Protein AF-A0A1Z9WA28-F1 (afdb_monomer_lite)

Radius of gyration: 13.14 Å; chains: 1; bounding box: 28×25×32 Å

Sequence (81 aa):
MGDPISHSKSPQIHSLFAQQTGEDLHYEKLQISVDNFAAEVAGFFGRGGGGLNITVPHKEAAFALADYASPRASLARAANT

Foldseek 3Di:
DEVPCVPDCVQVVVVVVCVVVVHPDHDDDDHDDPVCVLVVVVVCVVVVNDDFFDDPPCFLVVLVNDPDDDPVCVVVSGHGD

Structure (mmCIF, N/CA/C/O backbone):
data_AF-A0A1Z9WA28-F1
#
_entry.id   AF-A0A1Z9WA28-F1
#
loop_
_atom_site.group_PDB
_atom_site.id
_atom_site.type_symbol
_atom_site.label_atom_id
_atom_site.label_alt_id
_atom_site.label_comp_id
_atom_site.label_asym_id
_atom_site.label_entity_id
_atom_site.label_seq_id
_atom_site.pdbx_PDB_ins_code
_atom_site.Cartn_x
_atom_site.Cartn_y
_atom_site.Cartn_z
_atom_site.occupancy
_atom_site.B_iso_or_equiv
_atom_site.auth_seq_id
_atom_site.auth_comp_id
_atom_site.auth_asym_id
_atom_site.auth_atom_id
_atom_site.pdbx_PDB_model_num
ATOM 1 N N . MET A 1 1 ? 3.396 -1.285 3.084 1.00 96.69 1 MET A N 1
ATOM 2 C CA . MET A 1 1 ? 4.400 -2.319 2.764 1.00 96.69 1 MET A CA 1
ATOM 3 C C . MET A 1 1 ? 5.650 -1.659 2.189 1.00 96.69 1 MET A C 1
ATOM 5 O O . MET A 1 1 ? 5.508 -0.703 1.431 1.00 96.69 1 MET A O 1
ATOM 9 N N . GLY A 1 2 ? 6.849 -2.097 2.578 1.00 97.12 2 GLY A N 1
ATOM 10 C CA . GLY A 1 2 ? 8.126 -1.528 2.114 1.00 97.12 2 GLY A CA 1
ATOM 11 C C . GLY A 1 2 ? 9.333 -2.245 2.709 1.00 97.12 2 GLY A C 1
ATOM 12 O O . GLY A 1 2 ? 9.153 -3.111 3.560 1.00 97.12 2 GLY A O 1
ATOM 13 N N . ASP A 1 3 ? 10.538 -1.865 2.296 1.00 96.06 3 ASP A N 1
ATOM 14 C CA . ASP A 1 3 ? 11.786 -2.391 2.857 1.00 96.06 3 ASP A CA 1
ATOM 15 C C . ASP A 1 3 ? 12.953 -1.390 2.675 1.00 96.06 3 ASP A C 1
ATOM 17 O O . ASP A 1 3 ? 13.330 -1.103 1.539 1.00 96.06 3 ASP A O 1
ATOM 21 N N . PRO A 1 4 ? 13.514 -0.799 3.750 1.00 95.75 4 PRO A N 1
ATOM 22 C CA . PRO A 1 4 ? 13.058 -0.880 5.136 1.00 95.75 4 PRO A CA 1
ATOM 23 C C . PRO A 1 4 ? 11.774 -0.064 5.367 1.00 95.75 4 PRO A C 1
ATOM 25 O O . PRO A 1 4 ? 11.520 0.949 4.713 1.00 95.75 4 PRO A O 1
ATOM 28 N N . ILE A 1 5 ? 10.968 -0.464 6.357 1.00 95.88 5 ILE A N 1
ATOM 29 C CA . ILE A 1 5 ? 9.693 0.211 6.691 1.00 95.88 5 ILE A CA 1
ATOM 30 C C . ILE A 1 5 ? 9.632 0.744 8.131 1.00 95.88 5 ILE A C 1
ATOM 32 O O . ILE A 1 5 ? 8.710 1.485 8.486 1.00 95.88 5 ILE A O 1
ATOM 36 N N . SER A 1 6 ? 10.616 0.405 8.968 1.00 95.25 6 SER A N 1
ATOM 37 C CA . SER A 1 6 ? 10.648 0.708 10.408 1.00 95.25 6 SER A CA 1
ATOM 38 C C . SER A 1 6 ? 10.451 2.195 10.729 1.00 95.25 6 SER A C 1
ATOM 40 O O . SER A 1 6 ? 9.750 2.525 11.684 1.00 95.25 6 SER A O 1
ATOM 42 N N . HIS A 1 7 ? 10.963 3.103 9.897 1.00 93.50 7 HIS A N 1
ATOM 43 C CA . HIS A 1 7 ? 10.856 4.555 10.091 1.00 93.50 7 HIS A CA 1
ATOM 44 C C . HIS A 1 7 ? 9.532 5.169 9.614 1.00 93.50 7 HIS A C 1
ATOM 46 O O . HIS A 1 7 ? 9.320 6.372 9.768 1.00 93.50 7 HIS A O 1
ATOM 52 N N . SER A 1 8 ? 8.629 4.378 9.023 1.00 96.38 8 SER A N 1
ATOM 53 C CA . SER A 1 8 ? 7.368 4.909 8.507 1.00 96.38 8 SER A CA 1
ATOM 54 C C . SER A 1 8 ? 6.516 5.517 9.626 1.00 96.38 8 SER A C 1
ATOM 56 O O . SER A 1 8 ? 6.325 4.920 10.687 1.00 96.38 8 SER A O 1
ATOM 58 N N . LYS A 1 9 ? 5.972 6.706 9.366 1.00 97.00 9 LYS A N 1
ATOM 59 C CA . LYS A 1 9 ? 5.017 7.387 10.251 1.00 97.00 9 LYS A CA 1
ATOM 60 C C . LYS A 1 9 ? 3.563 7.034 9.929 1.00 97.00 9 LYS A C 1
ATOM 62 O O . LYS A 1 9 ? 2.672 7.422 10.675 1.00 97.00 9 LYS A O 1
ATOM 67 N N . SER A 1 10 ? 3.313 6.296 8.841 1.00 97.19 10 SER A N 1
ATOM 68 C CA . SER A 1 10 ? 1.958 6.013 8.357 1.00 97.19 10 SER A CA 1
ATOM 69 C C . SER A 1 10 ? 1.052 5.344 9.395 1.00 97.19 10 SER A C 1
ATOM 71 O O . SER A 1 10 ? -0.074 5.810 9.499 1.00 97.19 10 SER A O 1
ATOM 73 N N . PRO A 1 11 ? 1.490 4.351 10.203 1.00 97.50 11 PRO A N 1
ATOM 74 C CA . PRO A 1 11 ? 0.613 3.787 11.233 1.00 97.50 11 PRO A CA 1
ATOM 75 C C . PRO A 1 11 ? 0.130 4.827 12.230 1.00 97.50 11 PRO A C 1
ATOM 77 O O . PRO A 1 11 ? -1.064 4.945 12.445 1.00 97.50 11 PRO A O 1
ATOM 80 N N . GLN A 1 12 ? 1.036 5.652 12.761 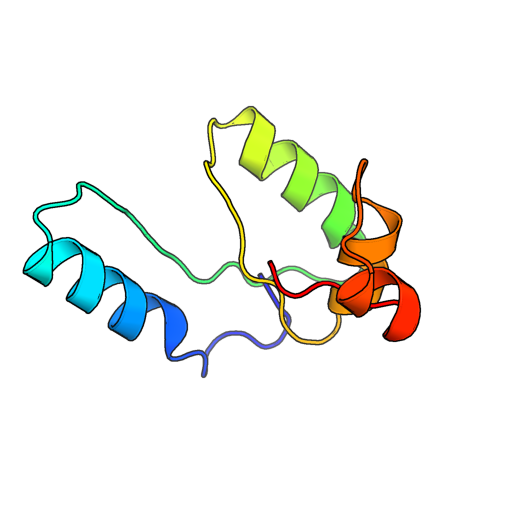1.00 97.88 12 GLN A N 1
ATOM 81 C CA . GLN A 1 12 ? 0.656 6.698 13.706 1.00 97.88 12 GLN A CA 1
ATOM 82 C C . GLN A 1 12 ? -0.344 7.678 13.079 1.00 97.88 12 GLN A C 1
ATOM 84 O O . GLN A 1 12 ? -1.331 8.030 13.711 1.00 97.88 12 GLN A O 1
ATOM 89 N N . ILE A 1 13 ? -0.101 8.106 11.837 1.00 98.12 13 ILE A N 1
ATOM 90 C CA . ILE A 1 13 ? -0.979 9.043 11.125 1.00 98.12 13 ILE A CA 1
ATOM 91 C C . ILE A 1 13 ? -2.370 8.431 10.902 1.00 98.12 13 ILE A C 1
ATOM 93 O O . ILE A 1 13 ? -3.369 9.061 11.235 1.00 98.12 13 ILE A O 1
ATOM 97 N N . HIS A 1 14 ? -2.445 7.205 10.379 1.00 98.12 14 HIS A N 1
ATOM 98 C CA . HIS A 1 14 ? -3.719 6.543 10.079 1.00 98.12 14 HIS A CA 1
ATOM 99 C C . HIS A 1 14 ? -4.491 6.151 11.338 1.00 98.12 14 HIS A C 1
ATOM 101 O O . HIS A 1 14 ? -5.707 6.297 11.355 1.00 98.12 14 HIS A O 1
ATOM 107 N N . SER A 1 15 ? -3.812 5.748 12.415 1.00 97.44 15 SER A N 1
ATOM 108 C CA . SER A 1 15 ? -4.465 5.510 13.708 1.00 97.44 15 SER A CA 1
ATOM 109 C C . SER A 1 15 ? -5.043 6.796 14.305 1.00 97.44 15 SER A C 1
ATOM 111 O O . SER A 1 15 ? -6.137 6.768 14.861 1.00 97.44 15 SER A O 1
ATOM 113 N N . LEU A 1 16 ? -4.352 7.936 14.164 1.00 98.19 16 LEU A N 1
ATOM 114 C CA . LEU A 1 16 ? -4.893 9.230 14.593 1.00 98.19 16 LEU A CA 1
ATOM 115 C C . LEU A 1 16 ? -6.118 9.630 13.765 1.00 98.19 16 LEU A C 1
ATOM 117 O O . LEU A 1 16 ? -7.091 10.112 14.339 1.00 98.19 16 LEU A O 1
ATOM 121 N N . PHE A 1 17 ? -6.105 9.403 12.448 1.00 98.31 17 PHE A N 1
ATOM 122 C CA . PHE A 1 17 ? -7.284 9.636 11.611 1.00 98.31 17 PHE A CA 1
ATOM 123 C C . PHE A 1 17 ? -8.453 8.752 12.027 1.00 98.31 17 PHE A C 1
ATOM 125 O O . PHE A 1 17 ? -9.525 9.285 12.284 1.00 98.31 17 PHE A O 1
ATOM 132 N N . ALA A 1 18 ? -8.225 7.447 12.189 1.00 97.81 18 ALA A N 1
ATOM 133 C CA . ALA A 1 18 ? -9.243 6.498 12.629 1.00 97.81 18 ALA A CA 1
ATOM 134 C C . ALA A 1 18 ? -9.901 6.936 13.946 1.00 97.81 18 ALA A C 1
ATOM 136 O O . ALA A 1 18 ? -11.124 6.998 14.053 1.00 97.81 18 ALA A O 1
ATOM 137 N N . GLN A 1 19 ? -9.088 7.357 14.920 1.00 97.69 19 GLN A N 1
ATOM 138 C CA . GLN A 1 19 ? -9.580 7.883 16.191 1.00 97.69 19 GLN A CA 1
ATOM 139 C C . GLN A 1 19 ? -10.400 9.171 16.020 1.00 97.69 19 GLN A C 1
ATOM 141 O O . GLN A 1 19 ? -11.422 9.338 16.682 1.00 97.69 19 GLN A O 1
ATOM 146 N N . GLN A 1 20 ? -9.956 10.095 15.165 1.00 98.38 20 GLN A N 1
ATOM 147 C CA . GLN A 1 20 ? -10.639 11.371 14.932 1.00 98.38 20 GLN A CA 1
ATOM 148 C C . GLN A 1 20 ? -11.974 11.206 14.205 1.00 98.38 20 GLN A C 1
ATOM 150 O O . GLN A 1 20 ? -12.891 11.991 14.443 1.00 98.38 20 GLN A O 1
ATOM 155 N N . THR A 1 21 ? -12.082 10.217 13.321 1.00 98.12 21 THR A N 1
ATOM 156 C CA . THR A 1 21 ? -13.278 9.984 12.504 1.00 98.12 21 THR A CA 1
ATOM 157 C C . THR A 1 21 ? -14.198 8.907 13.074 1.00 98.12 21 THR A C 1
ATOM 159 O O . THR A 1 21 ? -15.309 8.754 12.580 1.00 98.12 21 THR A O 1
ATOM 162 N N . GLY A 1 22 ? -13.777 8.191 14.124 1.00 97.62 22 GLY A N 1
ATOM 163 C CA . GLY A 1 22 ? -14.538 7.082 14.707 1.00 97.62 22 GLY A CA 1
ATOM 164 C C . GLY A 1 22 ? -14.545 5.824 13.835 1.00 97.62 22 GLY A C 1
ATOM 165 O O . GLY A 1 22 ? -15.453 5.008 13.958 1.00 97.62 22 GLY A O 1
ATOM 166 N N . GLU A 1 23 ? -13.557 5.682 12.951 1.00 97.75 23 GLU A N 1
ATOM 167 C CA . GLU A 1 23 ? -13.428 4.534 12.053 1.00 97.75 23 GLU A CA 1
ATOM 168 C C . GLU A 1 23 ? -12.698 3.387 12.756 1.00 97.75 23 GLU A C 1
ATOM 170 O O . GLU A 1 23 ? -11.658 3.591 13.389 1.00 97.75 23 GLU A O 1
ATOM 175 N N . ASP A 1 24 ? -13.209 2.167 12.602 1.00 96.06 24 ASP A N 1
ATOM 176 C CA . ASP A 1 24 ? -12.537 0.954 13.068 1.00 96.06 24 ASP A CA 1
ATOM 177 C C . ASP A 1 24 ? -11.503 0.505 12.024 1.00 96.06 24 ASP A C 1
ATOM 179 O O . ASP A 1 24 ? -11.773 -0.308 11.138 1.00 96.06 24 ASP A O 1
ATOM 183 N N . LEU A 1 25 ? -10.320 1.124 12.077 1.00 95.69 25 LEU A N 1
ATOM 184 C CA . LEU A 1 25 ? -9.220 0.890 11.143 1.00 95.69 25 LEU A CA 1
ATOM 185 C C . LEU A 1 25 ? -7.955 0.460 11.883 1.00 95.69 25 LEU A C 1
ATOM 187 O O . LEU A 1 25 ? -7.359 1.220 12.650 1.00 95.69 25 LEU A O 1
ATOM 191 N N . HIS A 1 26 ? -7.463 -0.724 11.528 1.00 95.19 26 HIS A N 1
ATOM 192 C CA . HIS A 1 26 ? -6.138 -1.190 11.917 1.00 95.19 26 HIS A CA 1
ATOM 193 C C . HIS A 1 26 ? -5.131 -0.949 10.790 1.00 95.19 26 HIS A C 1
ATOM 195 O O . HIS A 1 26 ? -5.310 -1.4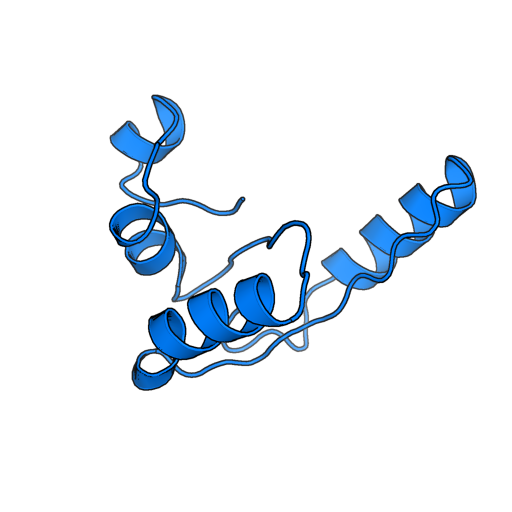31 9.672 1.00 95.19 26 HIS A O 1
ATOM 201 N N . TYR A 1 27 ? -4.054 -0.212 11.074 1.00 97.56 27 TYR A N 1
ATOM 202 C CA . TYR A 1 27 ? -3.032 0.128 10.084 1.00 97.56 27 TYR A CA 1
ATOM 203 C C . TYR A 1 27 ? -1.631 -0.234 10.588 1.00 97.56 27 TYR A C 1
ATOM 205 O O . TYR A 1 27 ? -1.137 0.351 11.550 1.00 97.56 27 TYR A O 1
ATOM 213 N N . GLU A 1 28 ? -0.931 -1.123 9.876 1.00 96.62 28 GLU A N 1
ATOM 214 C CA . GLU A 1 28 ? 0.387 -1.634 10.278 1.00 96.62 28 GLU A CA 1
ATOM 215 C C . GLU A 1 28 ? 1.491 -1.458 9.229 1.00 96.62 28 GLU A C 1
ATOM 217 O O . GLU A 1 28 ? 1.269 -1.187 8.045 1.00 96.62 28 GLU A O 1
ATOM 222 N N . LYS A 1 29 ? 2.737 -1.624 9.687 1.00 97.38 29 LYS A N 1
ATOM 223 C CA . LYS A 1 29 ? 3.909 -1.754 8.816 1.00 97.38 29 LYS A CA 1
ATOM 224 C C . LYS A 1 29 ? 4.083 -3.219 8.447 1.00 97.38 29 LYS A C 1
ATOM 226 O O . LYS A 1 29 ? 4.178 -4.062 9.326 1.00 97.38 29 LYS A O 1
ATOM 231 N N . LEU A 1 30 ? 4.244 -3.479 7.156 1.00 97.00 30 LEU A N 1
ATOM 232 C CA . LEU A 1 30 ? 4.633 -4.787 6.635 1.00 97.00 30 LEU A CA 1
ATOM 233 C C . LEU A 1 30 ? 5.989 -4.641 5.946 1.00 97.00 30 LEU A C 1
ATOM 235 O O . LEU A 1 30 ? 6.082 -3.909 4.951 1.00 97.00 30 LEU A O 1
ATOM 239 N N . GLN A 1 31 ? 7.023 -5.271 6.512 1.00 97.62 31 GLN A N 1
ATOM 240 C CA . GLN A 1 31 ? 8.354 -5.330 5.908 1.00 97.62 31 GLN A CA 1
ATOM 241 C C . GLN A 1 31 ? 8.462 -6.581 5.051 1.00 97.62 31 GLN A C 1
ATOM 243 O O . GLN A 1 31 ? 8.410 -7.681 5.590 1.00 97.62 31 GLN A O 1
ATOM 248 N N . ILE A 1 32 ? 8.601 -6.412 3.741 1.00 96.94 32 ILE A N 1
ATOM 249 C CA . ILE A 1 32 ? 8.569 -7.516 2.777 1.00 96.94 32 ILE A CA 1
ATOM 250 C C . ILE A 1 32 ? 9.718 -7.330 1.792 1.00 96.94 32 ILE A C 1
ATOM 252 O O . ILE A 1 32 ? 9.897 -6.225 1.283 1.00 96.94 32 ILE A O 1
ATOM 256 N N . SER A 1 33 ? 10.476 -8.389 1.515 1.00 96.12 33 SER A N 1
ATOM 257 C CA . SER A 1 33 ? 11.528 -8.372 0.493 1.00 96.12 33 SER A CA 1
ATOM 258 C C . SER A 1 33 ? 10.938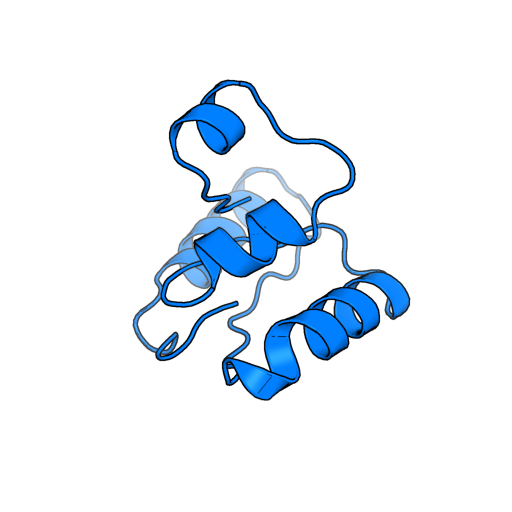 -8.254 -0.917 1.00 96.12 33 SER A C 1
ATOM 260 O O . SER A 1 33 ? 9.771 -8.571 -1.146 1.00 96.12 33 SER A O 1
ATOM 262 N N . VAL A 1 34 ? 11.748 -7.829 -1.890 1.00 93.75 34 VAL A N 1
ATOM 263 C CA . VAL A 1 34 ? 11.315 -7.694 -3.296 1.00 93.75 34 VAL A CA 1
ATOM 264 C C . VAL A 1 34 ? 10.751 -9.009 -3.845 1.00 93.75 34 VAL A C 1
ATOM 266 O O . VAL A 1 34 ? 9.689 -9.004 -4.463 1.00 93.75 34 VAL A O 1
ATOM 269 N N . ASP A 1 35 ? 11.399 -10.133 -3.537 1.00 96.12 35 ASP A N 1
ATOM 270 C CA . ASP A 1 35 ? 11.025 -11.455 -4.060 1.00 96.12 35 ASP A CA 1
ATOM 271 C C . ASP A 1 35 ? 9.649 -11.937 -3.575 1.00 96.12 35 ASP A C 1
ATOM 273 O O . ASP A 1 35 ? 8.969 -12.689 -4.269 1.00 96.12 35 ASP A O 1
ATOM 277 N N . ASN A 1 36 ? 9.215 -11.483 -2.397 1.00 96.81 36 ASN A N 1
ATOM 278 C CA . ASN A 1 36 ? 7.963 -11.919 -1.777 1.00 96.81 36 ASN A CA 1
ATOM 279 C C . ASN A 1 36 ? 6.808 -10.933 -1.988 1.00 96.81 36 ASN A C 1
ATOM 281 O O . ASN A 1 36 ? 5.685 -11.210 -1.571 1.00 96.81 36 ASN A O 1
ATOM 285 N N . PHE A 1 37 ? 7.052 -9.787 -2.633 1.00 97.56 37 PHE A N 1
ATOM 286 C CA . PHE A 1 37 ? 6.089 -8.689 -2.692 1.00 97.56 37 PHE A CA 1
ATOM 287 C C . PHE A 1 37 ? 4.728 -9.106 -3.270 1.00 97.56 37 PHE A C 1
ATOM 289 O O . PHE A 1 37 ? 3.698 -8.891 -2.635 1.00 97.56 37 PHE A O 1
ATOM 296 N N . ALA A 1 38 ? 4.707 -9.742 -4.445 1.00 97.50 38 ALA A N 1
ATOM 297 C CA . ALA A 1 38 ? 3.455 -10.114 -5.109 1.00 97.50 38 ALA A CA 1
ATOM 298 C C . ALA A 1 38 ? 2.648 -11.153 -4.310 1.00 97.50 38 ALA A C 1
ATOM 300 O O . ALA A 1 38 ? 1.432 -11.019 -4.168 1.00 97.50 38 ALA A O 1
ATOM 301 N N . ALA A 1 39 ? 3.328 -12.158 -3.748 1.00 98.00 39 ALA A N 1
ATOM 302 C CA . ALA A 1 39 ? 2.697 -13.183 -2.921 1.00 98.00 39 ALA A CA 1
ATOM 303 C C . ALA A 1 39 ? 2.089 -12.579 -1.646 1.00 98.00 39 ALA A C 1
ATOM 305 O O . ALA A 1 39 ? 0.967 -12.918 -1.273 1.00 98.00 39 ALA A O 1
ATOM 306 N N . GLU A 1 40 ? 2.788 -11.636 -1.014 1.00 98.06 40 GLU A N 1
ATOM 307 C CA . GLU A 1 40 ? 2.306 -10.955 0.187 1.00 98.06 40 GLU A CA 1
ATOM 308 C C . GLU A 1 40 ? 1.149 -9.997 -0.093 1.00 98.06 40 GLU A C 1
ATOM 310 O O . GLU A 1 40 ? 0.222 -9.920 0.712 1.00 98.06 40 GLU A O 1
ATOM 315 N N . VAL A 1 41 ? 1.139 -9.306 -1.239 1.00 98.12 41 VAL A N 1
ATOM 316 C CA . VAL A 1 41 ? -0.021 -8.500 -1.650 1.00 98.12 41 VAL A CA 1
ATOM 317 C C . VAL A 1 41 ? -1.247 -9.393 -1.851 1.00 98.12 41 VAL A C 1
ATOM 319 O O . VAL A 1 41 ? -2.303 -9.114 -1.283 1.00 98.12 41 VAL A O 1
ATOM 322 N N . ALA A 1 42 ? -1.106 -10.502 -2.583 1.00 97.88 42 ALA A N 1
ATOM 323 C CA . ALA A 1 42 ? -2.195 -11.458 -2.775 1.00 97.88 42 ALA A CA 1
ATOM 324 C C . ALA A 1 42 ? -2.676 -12.051 -1.438 1.00 97.88 42 ALA A C 1
ATOM 326 O O . ALA A 1 42 ? -3.877 -12.107 -1.173 1.00 97.88 42 ALA A O 1
ATOM 327 N N . GLY A 1 43 ? -1.747 -12.434 -0.558 1.00 98.12 43 GLY A N 1
ATOM 328 C CA . GLY A 1 43 ? -2.054 -12.953 0.772 1.00 98.12 43 GLY A CA 1
ATOM 329 C C . GLY A 1 43 ? -2.745 -11.927 1.673 1.00 98.12 43 GLY A C 1
ATOM 330 O O . GLY A 1 43 ? -3.667 -12.283 2.402 1.00 98.12 43 GLY A O 1
ATOM 331 N N . PHE A 1 44 ? -2.343 -10.656 1.619 1.00 97.88 44 PHE A N 1
ATOM 332 C CA . PHE A 1 44 ? -2.971 -9.572 2.376 1.00 97.88 44 PHE A CA 1
ATOM 333 C C . PHE A 1 44 ? -4.445 -9.399 1.997 1.00 97.88 44 PHE A C 1
ATOM 335 O O . PHE A 1 44 ? -5.309 -9.409 2.876 1.00 97.88 44 PHE A O 1
ATOM 342 N N . PHE A 1 45 ? -4.745 -9.309 0.698 1.00 97.56 45 PHE A N 1
ATOM 343 C CA . PHE A 1 45 ? -6.125 -9.201 0.224 1.00 97.56 45 PHE A CA 1
ATOM 344 C C . PHE A 1 45 ? -6.920 -10.492 0.465 1.00 97.56 45 PHE A C 1
ATOM 346 O O . PHE A 1 45 ? -8.076 -10.428 0.877 1.00 97.56 45 PHE A O 1
ATOM 353 N N . GLY A 1 46 ? -6.294 -11.666 0.327 1.00 98.06 46 GLY A N 1
ATOM 354 C CA . GLY A 1 46 ? -6.918 -12.958 0.637 1.00 98.06 46 GLY A CA 1
ATOM 355 C C . GLY A 1 46 ? -7.322 -13.127 2.109 1.00 98.06 46 GLY A C 1
ATOM 356 O O . GLY A 1 46 ? -8.251 -13.873 2.405 1.00 98.06 46 GLY A O 1
ATOM 357 N N . ARG A 1 47 ? -6.673 -12.406 3.034 1.00 97.25 47 ARG A N 1
ATOM 358 C CA . ARG A 1 47 ? -7.048 -12.340 4.460 1.00 97.25 47 ARG A CA 1
ATOM 359 C C . ARG A 1 47 ? -8.085 -11.252 4.779 1.00 97.25 47 ARG A C 1
ATOM 361 O O . ARG A 1 47 ? -8.384 -11.042 5.950 1.00 97.25 47 ARG A O 1
ATOM 368 N N . GLY A 1 48 ? -8.625 -10.563 3.771 1.00 97.00 48 GLY A N 1
ATOM 369 C CA . GLY A 1 48 ? -9.628 -9.506 3.944 1.00 97.00 48 GLY A CA 1
ATOM 370 C C . GLY A 1 48 ? -9.055 -8.101 4.153 1.00 97.00 48 GLY A C 1
ATOM 371 O O . GLY A 1 48 ? -9.766 -7.222 4.631 1.00 97.00 48 GLY A O 1
ATOM 372 N N . GLY A 1 49 ? -7.782 -7.864 3.820 1.00 97.00 49 GLY A N 1
ATOM 373 C CA . GLY A 1 49 ? -7.191 -6.528 3.890 1.00 97.00 49 GLY A CA 1
ATOM 374 C C . GLY A 1 49 ? -7.878 -5.532 2.943 1.00 97.00 49 GLY A C 1
ATOM 375 O O . GLY A 1 49 ? -8.102 -5.839 1.777 1.00 97.00 49 GLY A O 1
ATOM 376 N N . GLY A 1 50 ? -8.202 -4.330 3.432 1.00 95.94 50 GLY A N 1
ATOM 377 C CA . GLY A 1 50 ? -8.979 -3.331 2.676 1.00 95.94 50 GLY A CA 1
ATOM 378 C C . GLY A 1 50 ? -8.167 -2.387 1.778 1.00 95.94 50 GLY A C 1
ATOM 379 O O . GLY A 1 50 ? -8.737 -1.725 0.915 1.00 95.94 50 GLY A O 1
ATOM 380 N N . GLY A 1 51 ? -6.847 -2.300 1.963 1.00 97.12 51 GLY A N 1
ATOM 381 C CA . GLY A 1 51 ? -5.972 -1.433 1.166 1.00 97.12 51 GLY A CA 1
ATOM 382 C C . GLY A 1 51 ? -4.547 -1.354 1.713 1.00 97.12 51 GLY A C 1
ATOM 383 O O . GLY A 1 51 ? -4.287 -1.719 2.860 1.00 97.12 51 GLY A O 1
ATOM 384 N N . LEU A 1 52 ? -3.606 -0.879 0.893 1.00 97.75 52 LEU A N 1
ATOM 385 C CA . LEU A 1 52 ? -2.184 -0.803 1.234 1.00 97.75 52 LEU A CA 1
ATOM 386 C C . LEU A 1 52 ? -1.586 0.520 0.762 1.00 97.75 52 LEU A C 1
ATOM 388 O O . LEU A 1 52 ? -1.715 0.860 -0.404 1.00 97.75 52 LEU A O 1
ATOM 392 N N . ASN A 1 53 ? -0.809 1.200 1.614 1.00 98.25 53 ASN A N 1
ATOM 393 C CA . ASN A 1 53 ? 0.200 2.119 1.081 1.00 98.25 53 ASN A CA 1
ATOM 394 C C . ASN A 1 53 ? 1.512 1.384 0.820 1.00 98.25 53 ASN A C 1
ATOM 396 O O . ASN A 1 53 ? 1.996 0.607 1.658 1.00 98.25 53 ASN A O 1
ATOM 400 N N . ILE A 1 54 ? 2.122 1.702 -0.315 1.00 98.19 54 ILE A N 1
ATOM 401 C CA . ILE A 1 54 ? 3.365 1.107 -0.796 1.00 98.19 54 ILE A CA 1
ATOM 402 C C . ILE A 1 54 ? 4.478 2.160 -0.800 1.00 98.19 54 ILE A C 1
ATOM 404 O O . ILE A 1 54 ? 4.312 3.287 -1.273 1.00 98.19 54 ILE A O 1
ATOM 408 N N . THR A 1 55 ? 5.637 1.800 -0.254 1.00 97.38 55 THR A N 1
ATOM 409 C CA . THR A 1 55 ? 6.846 2.634 -0.286 1.00 97.38 55 THR A CA 1
ATOM 410 C C . THR A 1 55 ? 8.008 1.874 -0.921 1.00 97.38 55 THR A C 1
ATOM 412 O O . THR A 1 55 ? 7.828 0.762 -1.412 1.00 97.38 55 THR A O 1
ATOM 415 N N . VAL A 1 56 ? 9.185 2.500 -0.971 1.00 95.69 56 VAL A N 1
ATOM 416 C CA . VAL A 1 56 ? 10.398 1.897 -1.532 1.00 95.69 56 VAL A CA 1
ATOM 417 C C . VAL A 1 56 ? 10.657 0.488 -0.964 1.00 95.69 56 VAL A C 1
ATOM 419 O O . VAL A 1 56 ? 10.382 0.253 0.218 1.00 95.69 56 VAL A O 1
ATOM 422 N N . PRO A 1 57 ? 11.159 -0.444 -1.794 1.00 97.25 57 PRO A N 1
ATOM 423 C CA . PRO A 1 57 ? 11.398 -0.321 -3.240 1.00 97.25 57 PRO A CA 1
ATOM 424 C C . PRO A 1 57 ? 10.176 -0.696 -4.113 1.00 97.25 57 PRO A C 1
ATOM 426 O O . PRO A 1 57 ? 10.281 -0.748 -5.331 1.00 97.25 57 PRO A O 1
ATOM 429 N N . HIS A 1 58 ? 8.999 -0.935 -3.532 1.00 98.00 58 HIS A N 1
ATOM 430 C CA . HIS A 1 58 ? 7.945 -1.742 -4.173 1.00 98.00 58 HIS A CA 1
ATOM 431 C C . HIS A 1 58 ? 6.956 -0.997 -5.076 1.00 98.00 58 HIS A C 1
ATOM 433 O O . HIS A 1 58 ? 6.011 -1.601 -5.578 1.00 98.00 58 HIS A O 1
ATOM 439 N N . LYS A 1 59 ? 7.109 0.314 -5.285 1.00 98.31 59 LYS A N 1
ATOM 440 C CA . LYS A 1 59 ? 6.074 1.114 -5.969 1.00 98.31 59 LYS A CA 1
ATOM 441 C C . LYS A 1 59 ? 5.863 0.726 -7.435 1.00 98.31 59 LYS A C 1
ATOM 443 O O . LYS A 1 59 ? 4.735 0.770 -7.919 1.00 98.31 59 LYS A O 1
ATOM 448 N N . GLU A 1 60 ? 6.929 0.355 -8.138 1.00 98.19 60 GLU A N 1
ATOM 449 C CA . GLU A 1 60 ? 6.846 -0.097 -9.535 1.00 98.19 60 GLU A CA 1
ATOM 450 C C . GLU A 1 60 ? 6.194 -1.480 -9.628 1.00 98.19 60 GLU A C 1
ATOM 452 O O . GLU A 1 60 ? 5.320 -1.700 -10.464 1.00 98.19 60 GLU A O 1
ATOM 457 N N . ALA A 1 61 ? 6.549 -2.388 -8.712 1.00 98.00 61 ALA A N 1
ATOM 458 C CA . ALA A 1 61 ? 5.932 -3.707 -8.614 1.00 98.00 61 ALA A CA 1
ATOM 459 C C . ALA A 1 61 ? 4.436 -3.609 -8.273 1.00 98.00 61 ALA A C 1
ATOM 461 O O . ALA A 1 61 ? 3.624 -4.310 -8.869 1.00 98.00 61 ALA A O 1
ATOM 462 N N . ALA A 1 62 ? 4.053 -2.696 -7.374 1.00 98.25 62 ALA A N 1
ATOM 463 C CA . ALA A 1 62 ? 2.651 -2.421 -7.064 1.00 98.25 62 ALA A CA 1
ATOM 464 C C . ALA A 1 62 ? 1.882 -1.914 -8.286 1.00 98.25 62 ALA A C 1
ATOM 466 O O . ALA A 1 62 ? 0.774 -2.367 -8.547 1.00 98.25 62 ALA A O 1
ATOM 467 N N . PHE A 1 63 ? 2.486 -1.009 -9.059 1.00 98.44 63 PHE A N 1
ATOM 468 C CA . PHE A 1 63 ? 1.893 -0.529 -10.301 1.00 98.44 63 PHE A CA 1
ATOM 469 C C . PHE A 1 63 ? 1.716 -1.654 -11.330 1.00 98.44 63 PHE A C 1
ATOM 471 O O . PHE A 1 63 ? 0.673 -1.727 -11.969 1.00 98.44 63 PHE A O 1
ATOM 478 N N . ALA A 1 64 ? 2.706 -2.538 -11.479 1.00 97.94 64 ALA A N 1
ATOM 479 C CA . ALA A 1 64 ? 2.627 -3.670 -12.401 1.00 97.94 64 ALA A CA 1
ATOM 480 C C . ALA A 1 64 ? 1.585 -4.725 -11.984 1.00 97.94 64 ALA A C 1
ATOM 482 O O . ALA A 1 64 ? 1.064 -5.428 -12.845 1.00 97.94 64 ALA A O 1
ATOM 483 N N . LEU A 1 65 ? 1.298 -4.837 -10.684 1.00 97.38 65 LEU A N 1
ATOM 484 C CA . LEU A 1 65 ? 0.332 -5.784 -10.124 1.00 97.38 65 LEU A CA 1
ATOM 485 C C . LEU A 1 65 ? -1.116 -5.266 -10.156 1.00 97.38 65 LEU A C 1
ATOM 487 O O . LEU A 1 65 ? -2.043 -6.059 -10.037 1.00 97.38 65 LEU A O 1
ATOM 491 N N . ALA A 1 66 ? -1.322 -3.954 -10.273 1.00 97.38 66 ALA A N 1
ATOM 492 C CA . ALA A 1 66 ? -2.647 -3.354 -10.189 1.00 97.38 66 ALA A CA 1
ATOM 493 C C . ALA A 1 66 ? -3.500 -3.650 -11.435 1.00 97.38 66 ALA A C 1
ATOM 495 O O . ALA A 1 66 ? -3.075 -3.389 -12.559 1.00 97.38 66 ALA A O 1
ATOM 496 N N . ASP A 1 67 ? -4.746 -4.089 -11.229 1.00 97.31 67 ASP A N 1
ATOM 497 C CA . ASP A 1 67 ? -5.721 -4.278 -12.317 1.00 97.31 67 ASP A CA 1
ATOM 498 C C . ASP A 1 67 ? -6.089 -2.953 -13.004 1.00 97.31 67 ASP A C 1
ATOM 500 O O . ASP A 1 67 ? -6.369 -2.900 -14.202 1.00 97.31 67 ASP A O 1
ATOM 504 N N . TYR A 1 68 ? -6.074 -1.862 -12.233 1.00 97.12 68 TYR A N 1
ATOM 505 C CA . TYR A 1 68 ? -6.374 -0.515 -12.698 1.00 97.12 68 TYR A CA 1
ATOM 506 C C . TYR A 1 68 ? -5.351 0.472 -12.156 1.00 97.12 68 TYR A C 1
ATOM 508 O O . TYR A 1 68 ? -5.019 0.463 -10.972 1.00 97.12 68 TYR A O 1
ATOM 516 N N . ALA A 1 69 ? -4.911 1.392 -13.011 1.00 97.88 69 ALA A N 1
ATOM 517 C CA . ALA A 1 69 ? -4.007 2.460 -12.623 1.00 97.88 69 ALA A CA 1
ATOM 518 C C . ALA A 1 69 ? -4.594 3.831 -12.946 1.00 97.88 69 ALA A C 1
ATOM 520 O O . ALA A 1 69 ? -5.078 4.089 -14.048 1.00 97.88 69 ALA A O 1
ATOM 521 N N . SER A 1 70 ? -4.488 4.757 -11.991 1.00 98.44 70 SER A N 1
ATOM 522 C CA . SER A 1 70 ? -4.816 6.159 -12.254 1.00 98.44 70 SER A CA 1
ATOM 523 C C . SER A 1 70 ? -3.877 6.756 -13.321 1.00 98.44 70 SER A C 1
ATOM 525 O O . SER A 1 70 ? -2.747 6.277 -13.486 1.00 98.44 70 SER A O 1
ATOM 527 N N . PRO A 1 71 ? -4.264 7.852 -14.005 1.00 98.50 71 PRO A N 1
ATOM 528 C CA . PRO A 1 71 ? -3.383 8.522 -14.965 1.00 98.50 71 PRO A CA 1
ATOM 529 C C . PRO A 1 71 ? -2.036 8.939 -14.359 1.00 98.50 71 PRO A C 1
ATOM 531 O O . PRO A 1 71 ? -0.997 8.826 -15.003 1.00 98.50 71 PRO A O 1
ATOM 534 N N . ARG A 1 72 ? -2.036 9.358 -13.085 1.00 98.38 72 ARG A N 1
ATOM 535 C CA . ARG A 1 72 ? -0.815 9.736 -12.358 1.00 98.38 72 ARG A CA 1
ATOM 536 C C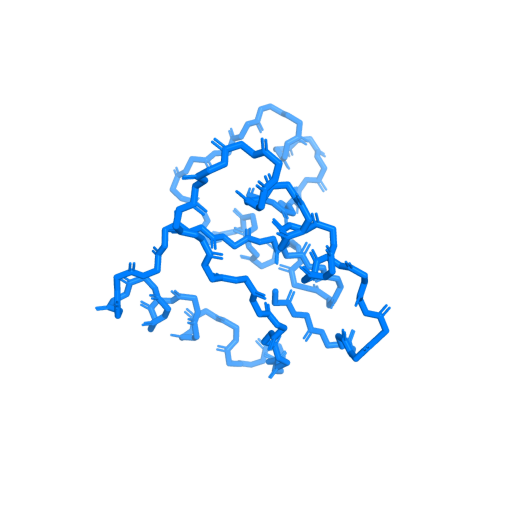 . ARG A 1 72 ? 0.095 8.537 -12.100 1.00 98.38 72 ARG A C 1
ATOM 538 O O . ARG A 1 72 ? 1.295 8.643 -12.324 1.00 98.38 72 ARG A O 1
ATOM 545 N N . ALA A 1 73 ? -0.469 7.406 -11.673 1.00 98.38 73 ALA A N 1
ATOM 546 C CA . ALA A 1 73 ? 0.298 6.179 -11.463 1.00 98.38 73 ALA A CA 1
ATOM 547 C C . ALA A 1 73 ? 0.863 5.637 -12.786 1.00 98.38 73 ALA A C 1
ATOM 549 O O . ALA A 1 73 ? 2.017 5.225 -12.838 1.00 98.38 73 ALA A O 1
ATOM 550 N N . SER A 1 74 ? 0.089 5.733 -13.874 1.00 98.31 74 SER A N 1
ATOM 551 C CA . SER A 1 74 ? 0.524 5.354 -15.225 1.00 98.31 74 SER A CA 1
ATOM 552 C C . SER A 1 74 ? 1.686 6.206 -15.725 1.00 98.31 74 SER A C 1
ATOM 554 O O . SER A 1 74 ? 2.651 5.663 -16.259 1.00 98.31 74 SER A O 1
ATOM 556 N N . LEU A 1 75 ? 1.625 7.524 -15.505 1.00 98.38 75 LEU A N 1
ATOM 557 C CA . LEU A 1 75 ? 2.704 8.447 -15.853 1.00 98.38 75 LEU A CA 1
ATOM 558 C C . LEU A 1 75 ? 3.972 8.182 -15.031 1.00 98.38 75 LEU A C 1
ATOM 560 O O . LEU A 1 75 ? 5.069 8.186 -15.577 1.00 98.38 75 LEU A O 1
ATOM 564 N N . ALA A 1 76 ? 3.821 7.939 -13.728 1.00 98.25 76 ALA A N 1
ATOM 565 C CA . ALA A 1 76 ? 4.942 7.676 -12.829 1.00 98.25 76 ALA A CA 1
ATOM 566 C C . ALA A 1 76 ? 5.507 6.252 -12.953 1.00 98.25 76 ALA A C 1
ATOM 568 O O . ALA A 1 76 ? 6.587 5.993 -12.431 1.00 98.25 76 ALA A O 1
ATOM 569 N N . ARG A 1 77 ? 4.763 5.331 -13.588 1.00 98.31 77 ARG A N 1
ATOM 570 C CA . ARG A 1 77 ? 5.027 3.880 -13.591 1.00 98.31 77 ARG A CA 1
ATOM 571 C C . ARG A 1 77 ? 5.192 3.312 -12.177 1.00 98.31 77 ARG A C 1
ATOM 573 O O . ARG A 1 77 ? 5.941 2.369 -11.955 1.00 98.31 77 ARG A O 1
ATOM 580 N N . ALA A 1 78 ? 4.482 3.906 -11.221 1.00 98.50 78 ALA A N 1
ATOM 581 C CA . ALA A 1 78 ? 4.631 3.644 -9.801 1.00 98.50 78 ALA A CA 1
ATOM 582 C C . ALA A 1 78 ? 3.314 3.932 -9.069 1.00 98.50 78 ALA A C 1
ATOM 584 O O . ALA A 1 78 ? 2.663 4.947 -9.325 1.00 98.50 78 ALA A O 1
ATOM 585 N N . ALA A 1 79 ? 2.948 3.065 -8.126 1.00 98.38 79 ALA A N 1
ATOM 586 C CA . ALA A 1 79 ? 1.773 3.212 -7.277 1.00 98.38 79 ALA A CA 1
ATOM 587 C C . ALA A 1 79 ? 2.189 3.169 -5.804 1.00 98.38 79 ALA A C 1
ATOM 589 O O . ALA A 1 79 ? 3.028 2.364 -5.397 1.00 98.38 79 ALA A O 1
ATOM 590 N N . ASN A 1 80 ? 1.633 4.074 -5.003 1.00 97.69 80 ASN A N 1
ATOM 591 C CA . ASN A 1 80 ? 1.863 4.131 -3.560 1.00 97.69 80 ASN A CA 1
ATOM 592 C C . ASN A 1 80 ? 0.591 3.907 -2.734 1.00 97.69 80 ASN A C 1
ATOM 594 O O . ASN A 1 80 ? 0.704 3.909 -1.508 1.00 97.69 80 ASN A O 1
ATOM 598 N N . THR A 1 81 ? -0.553 3.716 -3.396 1.00 95.94 81 THR A N 1
ATOM 599 C CA . THR A 1 81 ? -1.880 3.404 -2.854 1.00 95.94 81 THR A CA 1
ATOM 600 C C . THR A 1 81 ? -2.656 2.641 -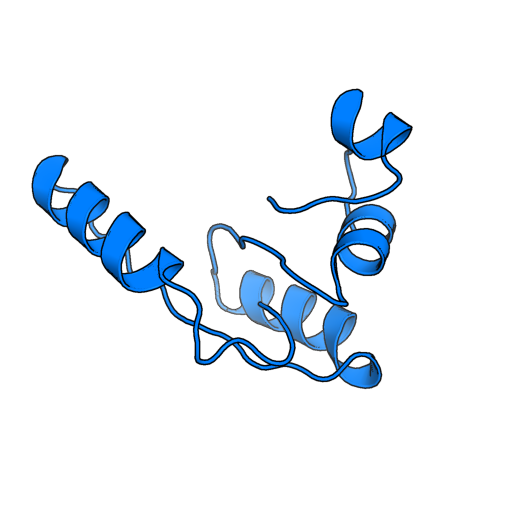3.919 1.00 95.94 81 T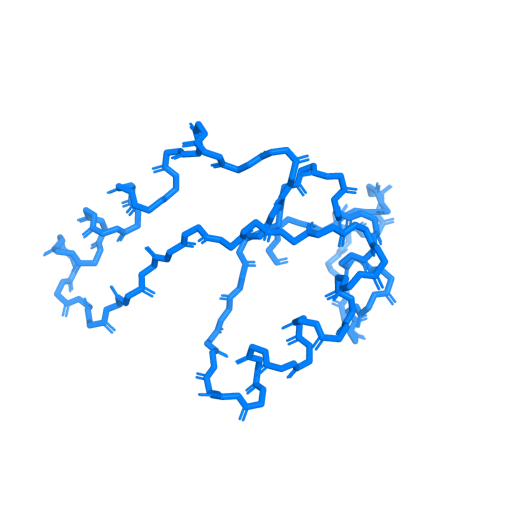HR A C 1
ATOM 602 O O . THR A 1 81 ? -2.479 3.005 -5.108 1.00 95.94 81 THR A O 1
#

Secondary structure (DSSP, 8-state):
-BSS-TT--HHHHHHHHHHHHT--------B--GGGHHHHHHHHHHTT-------TTTHHHHHHH-SS--HHHHHHT----

pLDDT: mean 97.36, std 1.04, range [93.5, 98.5]